Protein AF-A0A7S1S1U5-F1 (afdb_monomer)

Nearest PDB structures (foldseek):
  6ejn-assembly1_B  TM=8.345E-01  e=4.586E-02  Mus musculus
  6f9i-assembly1_A  TM=8.699E-01  e=6.737E-02  Mus musculus
  6fuz-assembly1_A  TM=8.611E-01  e=6.737E-02  Mus musculus
  7aie-assembly1_A  TM=8.404E-01  e=7.944E-02  Homo sapiens
  3nf1-assembly1_A  TM=8.250E-01  e=1.454E-01  Homo sapiens

Mean predicted aligned error: 2.79 Å

Foldseek 3Di:
DVVVVVVLVVVLVVLVVVLVVCCVPPNCLDPVSVVSVVVNLVSCVVVVVLVVLQVVLVVNQVSQCVVDDPSNLVSLQSNLVSCVSVVVNVVSVVSVVVNVD

pLDDT: mean 95.9, std 6.14, range [62.44, 98.75]

Sequence (101 aa):
PEELVELQLVEETRLEKLFSEQRRDRGLDDEVTLKTFFKLFDMWIQLYRLNKCYEALEEIVPICRKRGGQLHVQGVQALAFTLWKQSRFREAVVLFREMEE

Organism: Alexandrium catenella (NCBI:txid2925)

Secondary structure (DSSP, 8-state):
-HHHHHHHHHHHHHHHHHHHHHHHHH-TTSHHHHHHHHHHHHHHHHTT-HHHHHHHHHHHHHHHHHH-HHHHHHHHHHHHHHHHHTT-HHHHHHHHHHTT-

Solvent-accessible surface area (backbone atoms only — not comparable to full-atom values): 5405 Å² total; per-residue (Å²): 111,73,70,59,55,53,53,49,53,54,49,46,54,53,40,52,53,51,33,52,53,35,35,72,78,64,30,71,85,30,70,67,28,44,55,44,42,54,56,41,44,53,48,33,57,76,70,65,38,51,64,62,48,49,63,54,39,70,65,46,32,61,52,20,52,73,70,33,72,71,48,19,44,52,32,40,49,53,49,21,51,41,30,44,77,70,68,40,49,77,64,14,53,56,37,58,54,62,64,76,112

Radius of gyration: 13.98 Å; Cα contacts (8 Å, |Δi|>4): 89; chains: 1; bounding box: 30×33×35 Å

Structure (mmCIF, N/CA/C/O backbone):
data_AF-A0A7S1S1U5-F1
#
_entry.id   AF-A0A7S1S1U5-F1
#
loop_
_atom_site.group_PDB
_atom_site.id
_atom_site.type_symbol
_atom_site.label_atom_id
_atom_site.label_alt_id
_atom_site.label_comp_id
_atom_site.label_asym_id
_atom_site.label_entity_id
_atom_site.label_seq_id
_atom_site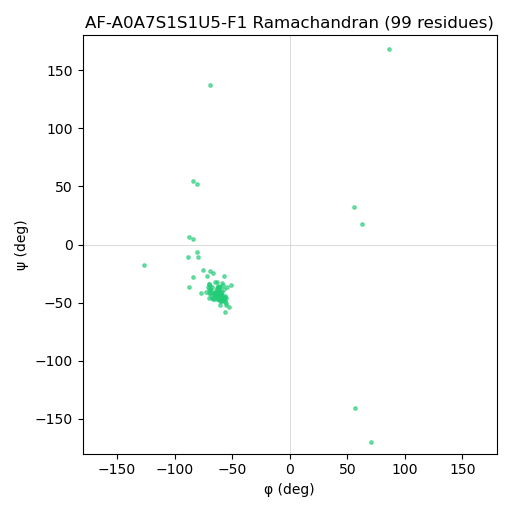.pdbx_PDB_ins_code
_atom_site.Cartn_x
_atom_site.Cartn_y
_atom_site.Cartn_z
_atom_site.occupancy
_atom_site.B_iso_or_equiv
_atom_site.auth_seq_id
_atom_site.auth_comp_id
_atom_site.auth_asym_id
_atom_site.auth_atom_id
_atom_site.pdbx_PDB_model_num
ATOM 1 N N . PRO A 1 1 ? 6.969 22.110 7.281 1.00 65.50 1 PRO A N 1
ATOM 2 C CA . PRO A 1 1 ? 7.087 22.479 8.712 1.00 65.50 1 PRO A CA 1
ATOM 3 C C . PRO A 1 1 ? 6.823 21.239 9.573 1.00 65.50 1 PRO A C 1
ATOM 5 O O . PRO A 1 1 ? 5.987 20.433 9.181 1.00 65.50 1 PRO A O 1
ATOM 8 N N . GLU A 1 2 ? 7.562 21.044 10.662 1.00 73.00 2 GLU A N 1
ATOM 9 C CA . GLU A 1 2 ? 7.554 19.822 11.496 1.00 73.00 2 GLU A CA 1
ATOM 10 C C . GLU A 1 2 ? 6.145 19.375 11.930 1.00 73.00 2 GLU A C 1
ATOM 12 O O . GLU A 1 2 ? 5.838 18.189 11.879 1.00 73.00 2 GLU A O 1
ATOM 17 N N . GLU A 1 3 ? 5.245 20.327 12.186 1.00 76.62 3 GLU A N 1
ATOM 18 C CA . GLU A 1 3 ? 3.823 20.099 12.489 1.00 76.62 3 GLU A CA 1
ATOM 19 C C . GLU A 1 3 ? 3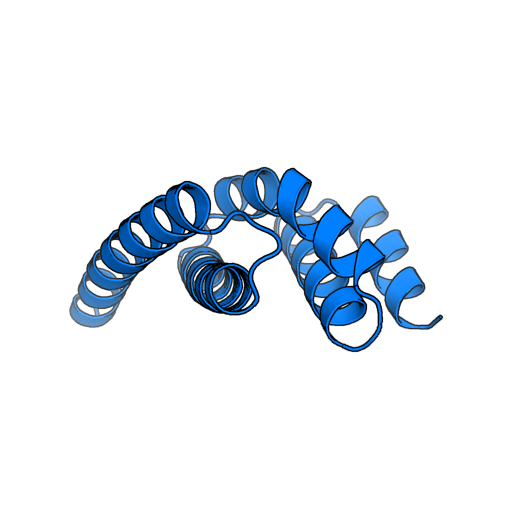.091 19.251 11.428 1.00 76.62 3 GLU A C 1
ATOM 21 O O . GLU A 1 3 ? 2.272 18.396 11.754 1.00 76.62 3 GLU A O 1
ATOM 26 N N . LEU A 1 4 ? 3.423 19.417 10.142 1.00 85.12 4 LEU A N 1
ATOM 27 C CA . LEU A 1 4 ? 2.822 18.619 9.068 1.00 85.12 4 LEU A CA 1
ATOM 28 C C . LEU A 1 4 ? 3.248 17.146 9.147 1.00 85.12 4 LEU A C 1
ATOM 30 O O . LEU A 1 4 ? 2.444 16.262 8.866 1.00 85.12 4 LEU A O 1
ATOM 34 N N . VAL A 1 5 ? 4.498 16.886 9.540 1.00 84.06 5 VAL A N 1
ATOM 35 C CA . VAL A 1 5 ? 5.031 15.524 9.674 1.00 84.06 5 VAL A CA 1
ATOM 36 C C . VAL A 1 5 ? 4.388 14.827 10.869 1.00 84.06 5 VAL A C 1
ATOM 38 O O . VAL A 1 5 ? 3.988 13.672 10.760 1.00 84.06 5 VAL A O 1
ATOM 41 N N . GLU A 1 6 ? 4.218 15.529 11.990 1.00 90.12 6 GLU A N 1
ATOM 42 C CA . GLU A 1 6 ? 3.523 14.986 13.162 1.00 90.12 6 GLU A CA 1
ATOM 43 C C . GLU A 1 6 ? 2.075 14.602 12.836 1.00 90.12 6 GLU A C 1
ATOM 45 O O . GLU A 1 6 ? 1.639 13.497 13.165 1.00 90.12 6 GLU A O 1
ATOM 50 N N . LEU A 1 7 ? 1.352 15.460 12.107 1.00 92.12 7 LEU A N 1
ATOM 51 C CA . LEU A 1 7 ? -0.004 15.159 11.643 1.00 92.12 7 LEU A CA 1
ATOM 52 C C . LEU A 1 7 ? -0.045 13.928 10.724 1.00 92.12 7 LEU A C 1
ATOM 54 O O . LEU A 1 7 ? -0.948 13.101 10.855 1.00 92.12 7 LEU A O 1
ATOM 58 N N . GLN A 1 8 ? 0.939 13.768 9.834 1.00 91.62 8 GLN A N 1
ATOM 59 C CA . GLN A 1 8 ? 1.048 12.586 8.972 1.00 91.62 8 GLN A CA 1
ATOM 60 C C . GLN A 1 8 ? 1.294 11.300 9.772 1.00 91.62 8 GLN A C 1
ATOM 62 O O . GLN A 1 8 ? 0.702 10.274 9.454 1.00 91.62 8 GLN A O 1
ATOM 67 N N . LEU A 1 9 ? 2.109 11.340 10.830 1.00 94.38 9 LEU A N 1
ATOM 68 C CA . LEU A 1 9 ? 2.372 10.172 11.683 1.00 94.38 9 LEU A CA 1
ATOM 69 C C . LEU A 1 9 ? 1.147 9.768 12.518 1.00 94.38 9 LEU A C 1
ATOM 71 O O . LEU A 1 9 ? 0.858 8.577 12.682 1.00 94.38 9 LEU A O 1
ATOM 75 N N . VAL A 1 10 ? 0.402 10.752 13.030 1.00 96.19 10 VAL A N 1
ATOM 76 C CA . VAL A 1 10 ? -0.867 10.503 13.731 1.00 96.19 10 VAL A CA 1
ATOM 77 C C . VAL A 1 10 ? -1.883 9.879 12.776 1.00 96.19 10 VAL A C 1
ATOM 79 O O . VAL A 1 10 ? -2.543 8.898 13.127 1.00 96.19 10 VAL A O 1
ATOM 82 N N . GLU A 1 11 ? -1.982 10.407 11.556 1.00 96.44 11 GLU A N 1
ATOM 83 C CA . GLU A 1 11 ? -2.897 9.885 10.546 1.00 96.44 11 GLU A CA 1
ATOM 84 C C . GLU A 1 11 ? -2.479 8.494 10.039 1.00 96.44 11 GLU A C 1
ATOM 86 O O . GLU A 1 11 ? -3.350 7.635 9.903 1.00 96.44 11 GLU A O 1
ATOM 91 N N . GLU A 1 12 ? -1.177 8.224 9.848 1.00 97.75 12 GLU A N 1
ATOM 92 C CA . GLU A 1 12 ? -0.635 6.880 9.567 1.00 97.75 12 GLU A CA 1
ATOM 93 C C . GLU A 1 12 ? -1.134 5.896 10.631 1.00 97.75 12 GLU A C 1
ATOM 95 O O . GLU A 1 12 ? -1.803 4.918 10.306 1.00 97.75 12 GLU A O 1
ATOM 100 N N . THR A 1 13 ? -0.916 6.210 11.911 1.00 98.06 13 THR A N 1
ATOM 101 C CA . THR A 1 13 ? -1.317 5.345 13.034 1.00 98.06 13 THR A CA 1
ATOM 102 C C . THR A 1 13 ? -2.832 5.107 13.066 1.00 98.06 13 THR A C 1
ATOM 104 O O . THR A 1 13 ? -3.300 3.985 13.291 1.00 98.06 13 THR A O 1
ATOM 107 N N . ARG A 1 14 ? -3.631 6.156 12.829 1.00 98.44 14 ARG A N 1
ATOM 108 C CA . ARG A 1 14 ? -5.097 6.066 12.808 1.00 98.44 14 ARG A CA 1
ATOM 109 C C . ARG A 1 14 ? -5.588 5.176 11.664 1.00 98.44 14 ARG A C 1
ATOM 111 O O . ARG A 1 14 ? -6.492 4.363 11.871 1.00 98.44 14 ARG A O 1
ATOM 118 N N . LEU A 1 15 ? -5.016 5.335 10.472 1.00 98.38 15 LEU A N 1
ATOM 119 C CA . LEU A 1 15 ? -5.360 4.552 9.287 1.00 98.38 15 LEU A CA 1
ATOM 120 C C . LEU A 1 15 ? -4.899 3.095 9.409 1.00 98.38 15 LEU A C 1
ATOM 122 O O . LEU A 1 15 ? -5.662 2.210 9.032 1.00 98.38 15 LEU A O 1
ATOM 126 N N . GLU A 1 16 ? -3.726 2.825 9.990 1.00 98.44 16 GLU A N 1
ATOM 127 C CA . GLU A 1 16 ? -3.247 1.461 10.265 1.00 98.44 16 GLU A CA 1
ATOM 128 C C . GLU A 1 16 ? -4.202 0.706 11.185 1.00 98.44 16 GLU A C 1
ATOM 130 O O . GLU A 1 16 ? -4.607 -0.422 10.885 1.00 98.44 16 GLU A O 1
ATOM 135 N N . LYS A 1 17 ? -4.621 1.349 12.281 1.00 98.50 17 LYS A N 1
ATOM 136 C CA . LYS A 1 17 ? -5.597 0.765 13.202 1.00 98.50 17 LYS A CA 1
ATOM 137 C C . LYS A 1 17 ? -6.925 0.486 12.497 1.00 98.50 17 LYS A C 1
ATOM 139 O O . LYS A 1 17 ? -7.439 -0.626 12.590 1.00 98.50 17 LYS A O 1
ATOM 144 N N . LEU A 1 18 ? -7.450 1.471 11.766 1.00 98.62 18 LEU A N 1
ATOM 145 C CA . LEU A 1 18 ? -8.722 1.340 11.055 1.00 98.62 18 LEU A CA 1
ATOM 146 C C . LEU A 1 18 ? -8.676 0.232 9.994 1.00 98.62 18 LEU A C 1
ATOM 148 O O . LEU A 1 18 ? -9.610 -0.560 9.896 1.00 98.62 18 LEU A O 1
ATOM 152 N N . PHE A 1 19 ? -7.598 0.159 9.213 1.00 98.56 19 PHE A N 1
ATOM 153 C CA . PHE A 1 19 ? -7.412 -0.880 8.204 1.00 98.56 19 PHE A CA 1
ATOM 154 C C . PHE A 1 19 ? -7.321 -2.268 8.843 1.00 98.56 19 PHE A C 1
ATOM 156 O O . PHE A 1 19 ? -7.962 -3.198 8.362 1.00 98.56 19 PHE A O 1
ATOM 163 N N . SER A 1 20 ? -6.587 -2.405 9.951 1.00 98.44 20 SER A N 1
ATOM 164 C CA . SER A 1 20 ? -6.477 -3.664 10.695 1.00 98.44 20 SER A CA 1
ATOM 165 C C . SER A 1 20 ? -7.835 -4.150 11.221 1.00 98.44 20 SER A C 1
ATOM 167 O O . SER A 1 20 ? -8.198 -5.314 11.036 1.00 98.44 20 SER A O 1
ATOM 169 N N . GLU A 1 21 ? -8.635 -3.252 11.806 1.00 98.56 21 GLU A N 1
ATOM 170 C CA . GLU A 1 21 ? -9.991 -3.560 12.278 1.00 98.56 21 GLU A CA 1
ATOM 171 C C . GLU A 1 21 ? -10.917 -3.968 11.121 1.00 98.56 21 GLU A C 1
ATOM 173 O O . GLU A 1 21 ? -11.572 -5.006 11.189 1.00 98.56 21 GLU A O 1
ATOM 178 N N . GLN A 1 22 ? -10.918 -3.218 10.015 1.00 98.56 22 GLN A N 1
ATOM 179 C CA . GLN A 1 22 ? -11.735 -3.531 8.836 1.00 98.56 22 GLN A CA 1
ATOM 180 C C . GLN A 1 22 ? -11.320 -4.846 8.164 1.00 98.56 22 GLN A C 1
ATOM 182 O O . GLN A 1 22 ? -12.181 -5.662 7.827 1.00 98.56 22 GLN A O 1
ATOM 187 N N . ARG A 1 23 ? -10.010 -5.095 8.035 1.00 97.88 23 ARG A N 1
ATOM 188 C CA . ARG A 1 23 ? -9.457 -6.359 7.532 1.00 97.88 23 ARG A CA 1
ATOM 189 C C . ARG A 1 23 ? -9.958 -7.539 8.360 1.00 97.88 23 ARG A C 1
ATOM 191 O O . ARG A 1 23 ? -10.342 -8.549 7.779 1.00 97.88 23 ARG A O 1
ATOM 198 N N . ARG A 1 24 ? -9.958 -7.419 9.690 1.00 98.25 24 ARG A N 1
ATOM 199 C CA . ARG A 1 24 ? -10.435 -8.473 10.596 1.00 98.25 24 ARG A CA 1
ATOM 200 C C . ARG A 1 24 ? -11.945 -8.685 10.481 1.00 98.25 24 ARG A C 1
ATOM 202 O O . ARG A 1 24 ? -12.386 -9.826 10.408 1.00 98.25 24 ARG A O 1
ATOM 209 N N . ASP A 1 25 ? -12.720 -7.605 10.479 1.00 98.38 25 ASP A N 1
ATOM 210 C CA . ASP A 1 25 ? -14.176 -7.681 10.637 1.00 98.38 25 ASP A CA 1
ATOM 211 C C . ASP A 1 25 ? -14.908 -7.958 9.312 1.00 98.38 25 ASP A C 1
ATOM 213 O O . ASP A 1 25 ? -15.997 -8.530 9.314 1.00 98.38 25 ASP A O 1
ATOM 217 N N . ARG A 1 26 ? -14.329 -7.542 8.177 1.00 97.38 26 ARG A N 1
ATOM 218 C CA . ARG A 1 26 ? -14.970 -7.584 6.846 1.00 97.38 26 ARG A CA 1
ATOM 219 C C . ARG A 1 26 ? -14.143 -8.295 5.777 1.00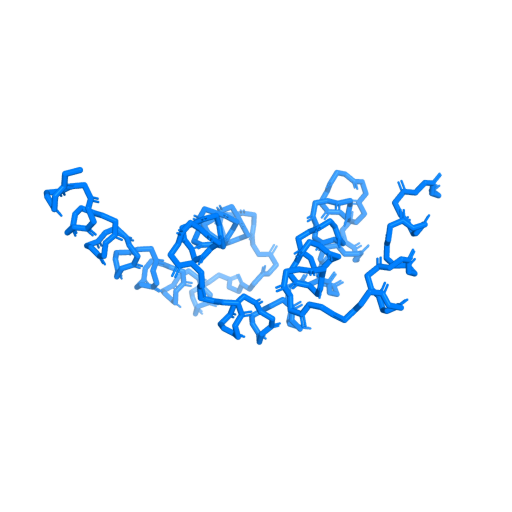 97.38 26 ARG A C 1
ATOM 221 O O . ARG A 1 26 ? -14.685 -8.681 4.746 1.00 97.38 26 ARG A O 1
ATOM 228 N N . GLY A 1 27 ? -12.845 -8.475 6.012 1.00 97.88 27 GLY A N 1
ATOM 229 C CA . GLY A 1 27 ? -11.911 -9.021 5.031 1.00 97.88 27 GLY A CA 1
ATOM 230 C C . GLY A 1 27 ? -11.325 -7.966 4.087 1.00 97.88 27 GLY A C 1
ATOM 231 O O . GLY A 1 27 ? -11.777 -6.822 4.023 1.00 97.88 27 GLY A O 1
ATOM 232 N N . LEU A 1 28 ? -10.286 -8.370 3.348 1.00 96.94 28 LEU A N 1
ATOM 233 C CA . LEU A 1 28 ? -9.556 -7.509 2.406 1.00 96.94 28 LEU A CA 1
ATOM 234 C C . LEU A 1 28 ? -10.304 -7.246 1.095 1.00 96.94 28 LEU A C 1
ATOM 236 O O . LEU A 1 28 ? -10.011 -6.264 0.427 1.00 96.94 28 LEU A O 1
ATOM 240 N N . ASP A 1 29 ? -11.248 -8.111 0.724 1.00 96.44 29 ASP A N 1
ATOM 241 C CA . ASP A 1 29 ? -12.066 -7.937 -0.482 1.00 96.44 29 ASP A CA 1
ATOM 242 C C . ASP A 1 29 ? -13.223 -6.942 -0.239 1.00 96.44 29 ASP A C 1
ATOM 244 O O . ASP A 1 29 ? -13.927 -6.573 -1.164 1.00 96.44 29 ASP A O 1
ATOM 248 N N . ASP A 1 30 ? -13.453 -6.462 0.986 1.00 97.62 30 ASP A N 1
ATOM 249 C CA . ASP A 1 30 ? -14.481 -5.445 1.236 1.00 97.62 30 ASP A CA 1
ATOM 250 C C . ASP A 1 30 ? -14.093 -4.078 0.639 1.00 97.62 30 ASP A C 1
ATOM 252 O O . ASP A 1 30 ? -12.957 -3.617 0.763 1.00 97.62 30 ASP A O 1
ATOM 256 N N . GLU A 1 31 ? -15.054 -3.393 0.013 1.00 96.25 31 GLU A N 1
ATOM 257 C CA . GLU A 1 31 ? -14.810 -2.114 -0.668 1.00 96.25 31 GLU A CA 1
ATOM 258 C C . GLU A 1 31 ? -14.345 -1.022 0.307 1.00 96.25 31 GLU A C 1
ATOM 260 O O . GLU A 1 31 ? -13.468 -0.217 -0.021 1.00 96.25 31 GLU A O 1
ATOM 265 N N . VAL A 1 32 ? -14.889 -1.005 1.530 1.00 97.62 32 VAL A N 1
ATOM 266 C CA . VAL A 1 32 ? -14.479 -0.034 2.551 1.00 97.62 32 VAL A CA 1
ATOM 267 C C . VAL A 1 32 ? -13.062 -0.338 3.023 1.00 97.62 32 VAL A C 1
ATOM 269 O O . VAL A 1 32 ? -12.261 0.593 3.133 1.00 97.62 32 VAL A O 1
ATOM 272 N N . THR A 1 33 ? -12.729 -1.615 3.228 1.00 98.38 33 THR A N 1
ATOM 273 C CA . THR A 1 33 ? -11.366 -2.044 3.568 1.00 98.38 33 THR A CA 1
ATOM 274 C C . THR A 1 33 ? -10.357 -1.620 2.496 1.00 98.38 33 THR A C 1
ATOM 276 O O . THR A 1 33 ? -9.348 -0.994 2.828 1.00 98.38 33 THR A O 1
ATOM 279 N N . LEU A 1 34 ? -10.638 -1.873 1.211 1.00 98.19 34 LEU A N 1
ATOM 280 C CA . LEU A 1 34 ? -9.766 -1.467 0.097 1.00 98.19 34 LEU A CA 1
ATOM 281 C C . LEU A 1 34 ? -9.613 0.055 0.009 1.00 98.19 34 LEU A C 1
ATOM 283 O O . LEU A 1 34 ? -8.511 0.568 -0.188 1.00 98.19 34 LEU A O 1
ATOM 287 N N . LYS A 1 35 ? -10.699 0.808 0.200 1.00 98.19 35 LYS A N 1
ATOM 288 C CA . LYS A 1 35 ? -10.646 2.274 0.191 1.00 98.19 35 LYS A CA 1
ATOM 289 C C . LYS A 1 35 ? -9.783 2.822 1.328 1.00 98.19 35 LYS A C 1
ATOM 291 O O . LYS A 1 35 ? -9.055 3.794 1.127 1.00 98.19 35 LYS A O 1
ATOM 296 N N . THR A 1 36 ? -9.861 2.227 2.517 1.00 98.56 36 THR A N 1
ATOM 297 C CA . THR A 1 36 ? -8.985 2.584 3.641 1.00 98.56 36 THR A CA 1
ATOM 298 C C . THR A 1 36 ? -7.537 2.209 3.350 1.00 98.56 36 THR A C 1
ATOM 300 O O . THR A 1 36 ? -6.655 3.026 3.605 1.00 98.56 36 THR A O 1
ATOM 303 N N . PHE A 1 37 ? -7.293 1.035 2.757 1.00 98.62 37 PHE A N 1
ATOM 304 C CA . PHE A 1 37 ? -5.957 0.626 2.332 1.00 98.62 37 PHE A CA 1
ATOM 305 C C . PHE A 1 37 ? -5.318 1.652 1.396 1.00 98.62 37 PHE A C 1
ATOM 307 O O . PHE A 1 37 ? -4.208 2.087 1.665 1.00 98.62 37 PHE A O 1
ATOM 314 N N . PHE A 1 38 ? -6.003 2.092 0.337 1.00 98.50 38 PHE A N 1
ATOM 315 C CA . PHE A 1 38 ? -5.394 3.035 -0.608 1.00 98.50 38 PHE A CA 1
ATOM 316 C C . PHE A 1 38 ? -5.090 4.402 0.018 1.00 98.50 38 PHE A C 1
ATOM 318 O O . PHE A 1 38 ? -4.064 4.996 -0.295 1.00 98.50 38 PHE A O 1
ATOM 325 N N . LYS A 1 39 ? -5.900 4.864 0.979 1.00 98.38 39 LYS A N 1
ATOM 326 C CA . LYS A 1 39 ? -5.566 6.063 1.770 1.00 98.38 39 LYS A CA 1
ATOM 327 C C . LYS A 1 39 ? -4.317 5.863 2.629 1.00 98.38 39 LYS A C 1
ATOM 329 O O . LYS A 1 39 ? -3.487 6.761 2.730 1.00 98.38 39 LYS A O 1
ATOM 334 N N . LEU 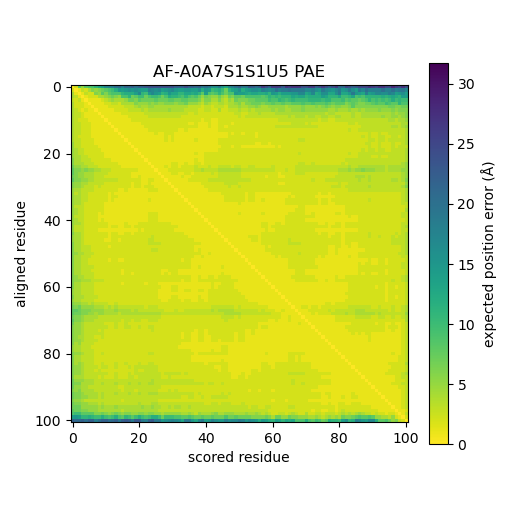A 1 40 ? -4.201 4.698 3.264 1.00 98.56 40 LEU A N 1
ATOM 335 C CA . LEU A 1 40 ? -3.033 4.339 4.063 1.00 98.56 40 LEU A CA 1
ATOM 336 C C . LEU A 1 40 ? -1.781 4.199 3.186 1.00 98.56 40 LEU A C 1
ATOM 338 O O . LEU A 1 40 ? -0.722 4.701 3.546 1.00 98.56 40 LEU A O 1
ATOM 342 N N . PHE A 1 41 ? -1.918 3.589 2.011 1.00 98.56 41 PHE A N 1
ATOM 343 C CA . PHE A 1 41 ? -0.867 3.483 1.009 1.00 98.56 41 PHE A CA 1
ATOM 344 C C . PHE A 1 41 ? -0.363 4.863 0.576 1.00 98.56 41 PHE A C 1
ATOM 346 O O . PHE A 1 41 ? 0.845 5.091 0.584 1.00 98.56 41 PHE A O 1
ATOM 353 N N . ASP A 1 42 ? -1.261 5.802 0.265 1.00 97.12 42 ASP A N 1
ATOM 354 C CA . ASP A 1 42 ? -0.876 7.171 -0.092 1.00 97.12 42 ASP A CA 1
ATOM 355 C C . ASP A 1 42 ? -0.085 7.846 1.042 1.00 97.12 42 ASP A C 1
ATOM 357 O O . ASP A 1 42 ? 0.935 8.493 0.790 1.00 97.12 42 ASP A O 1
ATOM 361 N N . MET A 1 43 ? -0.501 7.643 2.298 1.00 97.31 43 MET A N 1
ATOM 362 C CA . MET A 1 43 ? 0.224 8.135 3.476 1.00 97.31 43 MET A CA 1
ATOM 363 C C . MET A 1 43 ? 1.624 7.515 3.585 1.00 97.31 43 MET A C 1
ATOM 365 O O . MET A 1 43 ? 2.620 8.221 3.751 1.00 97.31 43 MET A O 1
ATOM 369 N N . TRP A 1 44 ? 1.729 6.195 3.428 1.00 98.06 44 TRP A N 1
ATOM 370 C CA . TRP A 1 44 ? 3.008 5.489 3.429 1.00 98.06 44 TRP A CA 1
ATOM 371 C C . TRP A 1 44 ? 3.932 5.947 2.299 1.00 98.06 44 TRP A C 1
ATOM 373 O O . TRP A 1 44 ? 5.132 6.099 2.529 1.00 98.06 44 TRP A O 1
ATOM 383 N N . ILE A 1 45 ? 3.404 6.229 1.106 1.00 96.81 45 ILE A N 1
ATOM 384 C CA . ILE A 1 45 ? 4.174 6.792 -0.009 1.00 96.81 45 ILE A CA 1
ATOM 385 C C . ILE A 1 45 ? 4.724 8.177 0.343 1.00 96.81 45 ILE A C 1
ATOM 387 O O . ILE A 1 45 ? 5.908 8.431 0.112 1.00 96.81 45 ILE A O 1
ATOM 391 N N . GLN A 1 46 ? 3.906 9.058 0.928 1.00 94.12 46 GLN A N 1
ATOM 392 C CA . GLN A 1 46 ? 4.344 10.395 1.352 1.00 94.12 46 GLN A CA 1
ATOM 393 C C . GLN A 1 46 ? 5.452 10.337 2.411 1.00 94.12 46 GLN A C 1
ATOM 395 O O . GLN A 1 46 ? 6.387 11.133 2.369 1.00 94.12 46 GLN A O 1
ATOM 400 N N . LEU A 1 47 ? 5.379 9.360 3.316 1.00 96.00 47 LEU A N 1
ATOM 401 C CA . LEU A 1 47 ? 6.372 9.104 4.363 1.00 96.00 47 LEU A CA 1
ATOM 402 C C . LEU A 1 47 ? 7.524 8.188 3.907 1.00 96.00 47 LEU A C 1
ATOM 404 O O . LEU A 1 47 ? 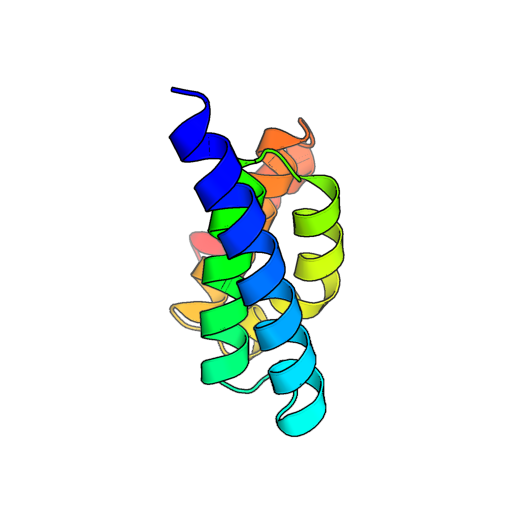8.352 7.775 4.721 1.00 96.00 47 LEU A O 1
ATOM 408 N N . TYR A 1 48 ? 7.580 7.846 2.617 1.00 96.44 48 TYR A N 1
ATOM 409 C CA . TYR A 1 48 ? 8.599 6.985 2.010 1.00 96.44 48 TYR A CA 1
ATOM 410 C C . TYR A 1 48 ? 8.738 5.592 2.666 1.00 96.44 48 TYR A C 1
ATOM 412 O O . TYR A 1 48 ? 9.814 4.990 2.687 1.00 96.44 48 TYR A O 1
ATOM 420 N N . ARG A 1 49 ? 7.637 5.031 3.180 1.00 97.75 49 ARG A N 1
ATOM 421 C CA . ARG A 1 49 ? 7.552 3.693 3.797 1.00 97.75 49 ARG A CA 1
ATOM 422 C C . ARG A 1 49 ? 7.444 2.581 2.745 1.00 97.75 49 ARG A C 1
ATOM 424 O O . ARG A 1 49 ? 6.563 1.729 2.804 1.00 97.75 49 ARG A O 1
ATOM 431 N N . LEU A 1 50 ? 8.355 2.574 1.775 1.00 98.25 50 LEU A N 1
ATOM 432 C CA . LEU A 1 50 ? 8.249 1.730 0.578 1.00 98.25 50 LEU A CA 1
ATOM 433 C C . LEU A 1 50 ? 8.178 0.223 0.875 1.00 98.25 50 LEU A C 1
ATOM 435 O O . LEU A 1 50 ? 7.499 -0.501 0.155 1.00 98.25 50 LEU A O 1
ATOM 439 N N . ASN A 1 51 ? 8.846 -0.252 1.931 1.00 98.38 51 ASN A N 1
ATOM 440 C CA . ASN A 1 51 ? 8.797 -1.668 2.313 1.00 98.38 51 ASN A CA 1
ATOM 441 C C . ASN A 1 51 ? 7.407 -2.070 2.822 1.00 98.38 51 ASN A C 1
ATOM 443 O O . ASN A 1 51 ? 6.866 -3.058 2.342 1.00 98.38 51 ASN A O 1
ATOM 447 N N . LYS A 1 52 ? 6.786 -1.246 3.683 1.00 98.00 52 LYS A N 1
ATOM 448 C CA . LYS A 1 52 ? 5.399 -1.460 4.132 1.00 98.00 52 LYS A CA 1
ATOM 449 C C . LYS A 1 52 ? 4.427 -1.476 2.952 1.00 98.00 52 LYS A C 1
ATOM 451 O O . LYS A 1 52 ? 3.568 -2.348 2.877 1.00 98.00 52 LYS A O 1
ATOM 456 N N . CYS A 1 53 ? 4.584 -0.529 2.019 1.00 98.56 53 CYS A N 1
ATOM 457 C CA . CYS A 1 53 ? 3.793 -0.502 0.790 1.00 98.56 53 CYS A CA 1
ATOM 458 C C . CYS A 1 53 ? 3.907 -1.825 0.030 1.00 98.56 53 CYS A C 1
ATOM 460 O O . CYS A 1 53 ? 2.889 -2.414 -0.318 1.00 98.56 53 CYS A O 1
ATOM 462 N N . TYR A 1 54 ? 5.137 -2.280 -0.222 1.00 98.62 54 TYR A N 1
ATOM 463 C CA . TYR A 1 54 ? 5.391 -3.502 -0.977 1.00 98.62 54 TYR A CA 1
ATOM 464 C C . TYR A 1 54 ? 4.776 -4.726 -0.289 1.00 98.62 54 TYR A C 1
ATOM 466 O O . TYR A 1 54 ? 3.986 -5.420 -0.920 1.00 98.62 54 TYR A O 1
ATOM 474 N N . GLU A 1 55 ? 5.059 -4.931 1.000 1.00 98.50 55 GLU A N 1
ATOM 475 C CA . GLU A 1 55 ? 4.541 -6.055 1.796 1.00 98.50 55 GLU A CA 1
ATOM 476 C C . GLU A 1 55 ? 3.007 -6.113 1.775 1.00 98.50 55 GLU A C 1
ATOM 478 O O . GLU A 1 55 ? 2.417 -7.164 1.539 1.00 98.50 55 GLU A O 1
ATOM 483 N N . ALA A 1 56 ? 2.332 -4.976 1.959 1.00 98.31 56 ALA A N 1
ATOM 484 C CA . ALA A 1 56 ? 0.873 -4.949 1.942 1.00 98.31 56 ALA A CA 1
ATOM 485 C C . ALA A 1 56 ? 0.292 -5.183 0.533 1.00 98.31 56 ALA A C 1
ATOM 487 O O . ALA A 1 56 ? -0.765 -5.801 0.382 1.00 98.31 56 ALA A O 1
ATOM 488 N N . LEU A 1 57 ? 0.975 -4.709 -0.512 1.00 98.62 57 LEU A N 1
ATOM 489 C CA . LEU A 1 57 ? 0.541 -4.888 -1.897 1.00 98.62 57 LEU A CA 1
ATOM 490 C C . LEU A 1 57 ? 0.632 -6.343 -2.375 1.00 98.62 57 LEU A C 1
ATOM 492 O O . LEU A 1 57 ? -0.119 -6.703 -3.284 1.00 98.62 57 LEU A O 1
ATOM 496 N N . GLU A 1 58 ? 1.465 -7.187 -1.758 1.00 98.19 58 GLU A N 1
ATOM 497 C CA . GLU A 1 58 ? 1.518 -8.624 -2.072 1.00 98.19 58 GLU A CA 1
ATOM 498 C C . GLU A 1 58 ? 0.154 -9.308 -1.865 1.00 98.19 58 GLU A C 1
ATOM 500 O O . GLU A 1 58 ? -0.225 -10.174 -2.655 1.00 98.19 58 GLU A O 1
ATOM 505 N N . GLU A 1 59 ? -0.629 -8.873 -0.871 1.00 97.81 59 GLU A N 1
ATOM 506 C CA . GLU A 1 59 ? -1.985 -9.384 -0.626 1.00 97.81 59 GLU A CA 1
ATOM 507 C C . GLU A 1 59 ? -3.065 -8.627 -1.420 1.00 97.81 59 GLU A C 1
ATOM 509 O O . GLU A 1 59 ? -4.041 -9.224 -1.878 1.00 97.81 59 GLU A O 1
ATOM 514 N N . ILE A 1 60 ? -2.909 -7.309 -1.593 1.00 98.44 60 ILE A N 1
ATOM 515 C CA . ILE A 1 60 ? -3.948 -6.449 -2.185 1.00 98.44 60 ILE A CA 1
ATOM 516 C C . ILE A 1 60 ? -4.020 -6.576 -3.710 1.00 98.44 60 ILE A C 1
ATOM 518 O O . ILE A 1 60 ? -5.114 -6.637 -4.274 1.00 98.44 60 ILE A O 1
ATOM 522 N N . VAL A 1 61 ? -2.881 -6.627 -4.405 1.00 98.44 61 VAL A N 1
ATOM 523 C CA . VAL A 1 61 ? -2.860 -6.616 -5.879 1.00 98.44 61 VAL A CA 1
ATOM 524 C C . VAL A 1 61 ? -3.603 -7.811 -6.492 1.00 98.44 61 VAL A C 1
ATOM 526 O O . VAL A 1 61 ? -4.370 -7.593 -7.434 1.00 98.44 61 VAL A O 1
ATOM 529 N N . PRO A 1 62 ? -3.471 -9.053 -5.984 1.00 98.56 62 PRO A N 1
ATOM 530 C CA . PRO A 1 62 ? -4.280 -10.173 -6.465 1.00 98.56 62 PRO A CA 1
ATOM 531 C C . PRO A 1 62 ? -5.794 -9.934 -6.349 1.00 98.56 62 PRO A C 1
ATOM 533 O O . PRO A 1 62 ? -6.541 -10.296 -7.258 1.00 98.56 62 PRO A O 1
ATOM 536 N N . ILE A 1 63 ? -6.251 -9.292 -5.268 1.00 98.38 63 ILE A N 1
ATOM 537 C CA . ILE A 1 63 ? -7.668 -8.946 -5.062 1.00 98.38 63 ILE A CA 1
ATOM 538 C C . ILE A 1 63 ? -8.110 -7.899 -6.090 1.00 98.38 63 ILE A C 1
ATOM 540 O O . ILE A 1 63 ? -9.134 -8.073 -6.751 1.00 98.38 63 ILE A O 1
ATOM 544 N N . CYS A 1 64 ? -7.311 -6.847 -6.275 1.00 98.06 64 CYS A N 1
ATOM 545 C CA . CYS A 1 64 ? -7.547 -5.807 -7.275 1.00 98.06 64 CYS A CA 1
ATOM 546 C C . CYS A 1 64 ? -7.663 -6.381 -8.694 1.00 98.06 64 CYS A C 1
ATOM 548 O O . CYS A 1 64 ? -8.636 -6.091 -9.389 1.00 98.06 64 CYS A O 1
ATOM 550 N N . ARG A 1 65 ? -6.721 -7.244 -9.100 1.00 97.75 65 ARG A N 1
ATOM 551 C CA . ARG A 1 65 ? -6.755 -7.943 -10.398 1.00 97.75 65 ARG A CA 1
ATOM 552 C C . ARG A 1 65 ? -8.016 -8.786 -10.556 1.00 97.75 65 ARG A C 1
ATOM 554 O O . ARG A 1 65 ? -8.673 -8.726 -11.587 1.00 97.75 65 ARG A O 1
ATOM 561 N N . LYS A 1 66 ? -8.399 -9.537 -9.518 1.00 97.50 66 LYS A N 1
ATOM 562 C CA . LYS A 1 66 ? -9.614 -10.366 -9.538 1.00 97.50 66 LYS A CA 1
ATOM 563 C C . LYS A 1 66 ? -10.888 -9.533 -9.710 1.00 97.50 66 LYS A C 1
ATOM 565 O O . LYS A 1 66 ? -11.816 -9.989 -10.372 1.00 97.50 66 LYS A O 1
ATOM 570 N N . ARG A 1 67 ? -10.955 -8.339 -9.111 1.00 95.81 67 ARG A N 1
ATOM 571 C CA . ARG A 1 67 ? -12.104 -7.432 -9.266 1.00 95.81 67 ARG A CA 1
ATOM 572 C C . ARG A 1 67 ? -12.184 -6.783 -10.644 1.00 95.81 67 ARG A C 1
ATOM 574 O O . ARG A 1 67 ? -13.286 -6.452 -11.076 1.00 95.81 67 ARG A O 1
ATOM 581 N N . GLY A 1 68 ? -11.055 -6.620 -11.327 1.00 95.12 68 GLY A N 1
ATOM 582 C CA . GLY A 1 68 ? -11.011 -6.014 -12.652 1.00 95.12 68 GLY A CA 1
ATOM 583 C C . GLY A 1 68 ? -11.301 -4.508 -12.641 1.00 95.12 68 GLY A C 1
ATOM 584 O O . GLY A 1 68 ? -11.363 -3.852 -11.593 1.00 95.12 68 GLY A O 1
ATOM 585 N N . GLY A 1 69 ? -11.478 -3.952 -13.840 1.00 94.50 69 GLY A N 1
ATOM 586 C CA . GLY A 1 69 ? -11.848 -2.551 -14.048 1.00 94.50 69 GLY A CA 1
ATOM 587 C C . GLY A 1 69 ? -10.874 -1.566 -13.396 1.00 94.50 69 GLY A C 1
ATOM 588 O O . GLY A 1 69 ? -9.663 -1.767 -13.383 1.00 94.50 69 GLY A O 1
ATOM 589 N N . GLN A 1 70 ? -11.409 -0.491 -12.815 1.00 94.50 70 GLN A N 1
ATOM 590 C CA . GLN A 1 70 ? -10.588 0.561 -12.209 1.00 94.50 70 GLN A CA 1
ATOM 591 C C . GLN A 1 70 ? -9.754 0.066 -11.015 1.00 94.50 70 GLN A C 1
ATOM 593 O O . GLN A 1 70 ? -8.645 0.553 -10.805 1.00 94.50 70 GLN A O 1
ATOM 598 N N . LEU A 1 71 ? 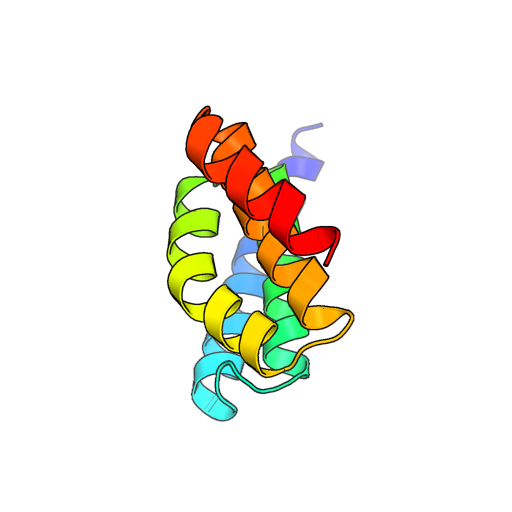-10.257 -0.910 -10.247 1.00 95.69 71 LEU A N 1
ATOM 599 C CA . LEU A 1 71 ? -9.523 -1.458 -9.103 1.00 95.69 71 LEU A CA 1
ATOM 600 C C . LEU A 1 71 ? -8.299 -2.258 -9.538 1.00 95.69 71 LEU A C 1
ATOM 602 O O . LEU A 1 71 ? -7.272 -2.172 -8.867 1.00 95.69 71 LEU A O 1
ATOM 606 N N . HIS A 1 72 ? -8.383 -2.984 -10.658 1.00 96.56 72 HIS A N 1
ATOM 607 C CA . HIS A 1 72 ? -7.224 -3.647 -11.262 1.00 96.56 72 HIS A CA 1
ATOM 608 C C . HIS A 1 72 ? -6.127 -2.630 -11.539 1.00 96.56 72 HIS A C 1
ATOM 610 O O . HIS A 1 72 ? -5.032 -2.756 -10.990 1.00 96.56 72 HIS A O 1
ATOM 616 N N . VAL A 1 73 ? -6.438 -1.599 -12.331 1.00 97.25 73 VAL A N 1
ATOM 617 C CA . VAL A 1 73 ? -5.470 -0.562 -12.712 1.00 97.25 73 VAL A CA 1
ATOM 618 C C . VAL A 1 73 ? -4.880 0.100 -11.469 1.00 97.25 73 VAL A C 1
ATOM 620 O O . VAL A 1 73 ? -3.663 0.194 -11.347 1.00 97.25 73 VAL A O 1
ATOM 623 N N . GLN A 1 74 ? -5.713 0.477 -10.496 1.00 97.12 74 GLN A N 1
ATOM 624 C CA . GLN A 1 74 ? -5.258 1.127 -9.266 1.00 97.12 74 GLN A CA 1
ATOM 625 C C . GLN A 1 74 ? -4.282 0.257 -8.454 1.00 97.12 74 GLN A C 1
ATOM 627 O O . GLN A 1 74 ? -3.253 0.752 -7.992 1.00 97.12 74 GLN A O 1
ATOM 632 N N . GLY A 1 75 ? -4.576 -1.037 -8.285 1.00 98.12 75 GLY A N 1
ATOM 633 C CA . GLY A 1 75 ? -3.699 -1.962 -7.562 1.00 98.12 75 GLY A CA 1
ATOM 634 C C . GLY A 1 75 ? -2.364 -2.179 -8.277 1.00 98.12 75 GLY A C 1
ATOM 635 O O . GLY A 1 75 ? -1.301 -2.080 -7.660 1.00 98.12 75 GLY A O 1
ATOM 636 N N . VAL A 1 76 ? -2.405 -2.418 -9.591 1.00 98.44 76 VAL A N 1
ATOM 637 C CA . VAL A 1 76 ? -1.201 -2.610 -10.416 1.00 98.44 76 VAL A CA 1
ATOM 638 C C . VAL A 1 76 ? -0.344 -1.346 -10.433 1.00 98.44 76 VAL A C 1
ATOM 640 O O . VAL A 1 76 ? 0.870 -1.429 -10.236 1.00 98.44 76 VAL A O 1
ATOM 643 N N . GLN A 1 77 ? -0.964 -0.171 -10.570 1.00 98.12 77 GLN A N 1
ATOM 644 C CA . GLN A 1 77 ? -0.278 1.117 -10.521 1.00 98.12 77 GLN A CA 1
ATOM 645 C C . GLN A 1 77 ? 0.440 1.326 -9.186 1.00 98.12 77 GLN A C 1
ATOM 647 O O . GLN A 1 77 ? 1.598 1.748 -9.175 1.00 98.12 77 GLN A O 1
ATOM 652 N N . ALA A 1 78 ? -0.221 1.022 -8.064 1.00 98.50 78 ALA A N 1
ATOM 653 C CA . ALA A 1 78 ? 0.361 1.165 -6.732 1.00 98.50 78 ALA A CA 1
ATOM 654 C C . ALA A 1 78 ? 1.632 0.308 -6.569 1.00 98.50 78 ALA A C 1
ATOM 656 O O . ALA A 1 78 ? 2.651 0.789 -6.056 1.00 98.50 78 ALA A O 1
ATOM 657 N N . LEU A 1 79 ? 1.619 -0.930 -7.073 1.00 98.75 79 LEU A N 1
ATOM 658 C CA . LEU A 1 79 ? 2.789 -1.812 -7.060 1.00 98.75 79 LEU A CA 1
ATOM 659 C C . LEU A 1 79 ? 3.881 -1.353 -8.022 1.00 98.75 79 LEU A C 1
ATOM 661 O O . LEU A 1 79 ? 5.037 -1.256 -7.610 1.00 98.75 79 LEU A O 1
ATOM 665 N N . ALA A 1 80 ? 3.531 -0.997 -9.258 1.00 98.50 80 ALA A N 1
ATOM 666 C CA . ALA A 1 80 ? 4.480 -0.462 -10.231 1.00 98.50 80 ALA A CA 1
ATOM 667 C C . ALA A 1 80 ? 5.211 0.767 -9.674 1.00 98.50 80 ALA A C 1
ATOM 669 O O . ALA A 1 80 ? 6.440 0.850 -9.720 1.00 98.50 80 ALA A O 1
ATOM 670 N N . PHE A 1 81 ? 4.465 1.694 -9.071 1.00 98.12 81 PHE A N 1
ATOM 671 C CA . PHE A 1 81 ? 5.014 2.900 -8.467 1.00 98.12 81 PHE A CA 1
ATOM 672 C C . PHE A 1 81 ? 5.913 2.600 -7.262 1.00 98.12 81 PHE A C 1
ATOM 674 O O . PHE A 1 81 ? 7.006 3.159 -7.159 1.00 98.12 81 PHE A O 1
ATOM 681 N N . THR A 1 82 ? 5.503 1.683 -6.381 1.00 98.69 82 THR A N 1
ATOM 682 C CA . THR A 1 82 ? 6.315 1.249 -5.230 1.00 98.69 82 THR A CA 1
ATOM 683 C C . THR A 1 82 ? 7.645 0.652 -5.684 1.00 98.69 82 THR A C 1
ATOM 685 O O . THR A 1 82 ? 8.705 1.072 -5.218 1.00 98.69 82 THR A O 1
ATOM 688 N N . LEU A 1 83 ? 7.611 -0.268 -6.652 1.00 98.62 83 LEU A N 1
ATOM 689 C CA . LEU A 1 83 ? 8.804 -0.892 -7.224 1.00 98.62 83 LEU A CA 1
ATOM 690 C C . LEU A 1 83 ? 9.709 0.134 -7.905 1.00 98.62 83 LEU A C 1
ATOM 692 O O . LEU A 1 83 ? 10.928 0.100 -7.735 1.00 98.62 83 LEU A O 1
ATOM 696 N N . TRP A 1 84 ? 9.122 1.087 -8.629 1.00 98.31 84 TRP A N 1
ATOM 697 C CA . TRP A 1 84 ? 9.868 2.179 -9.242 1.00 98.31 84 TRP A CA 1
ATOM 698 C C . TRP A 1 84 ? 10.611 3.014 -8.195 1.00 98.31 84 TRP A C 1
ATOM 700 O O . TRP A 1 84 ? 11.799 3.290 -8.352 1.00 98.31 84 TRP A O 1
ATOM 710 N N . LYS A 1 85 ? 9.945 3.380 -7.092 1.00 97.69 85 LYS A N 1
ATOM 711 C CA . LYS A 1 85 ? 10.561 4.121 -5.977 1.00 97.69 85 LYS A CA 1
ATOM 712 C C . LYS A 1 85 ? 11.629 3.312 -5.233 1.00 97.69 85 LYS A C 1
ATOM 714 O O . LYS A 1 85 ? 12.541 3.905 -4.663 1.00 97.69 85 LYS A O 1
ATOM 719 N N . GLN A 1 86 ? 11.556 1.982 -5.282 1.00 98.25 86 GLN A N 1
ATOM 720 C CA . GLN A 1 86 ? 12.591 1.061 -4.797 1.00 98.25 86 GLN A CA 1
ATOM 721 C C . GLN A 1 86 ? 13.716 0.801 -5.819 1.00 98.25 86 GLN A C 1
ATOM 723 O O . GLN A 1 86 ? 14.581 -0.037 -5.575 1.00 98.25 86 GLN A O 1
ATOM 728 N N . SER A 1 87 ? 13.724 1.480 -6.970 1.00 98.31 87 SE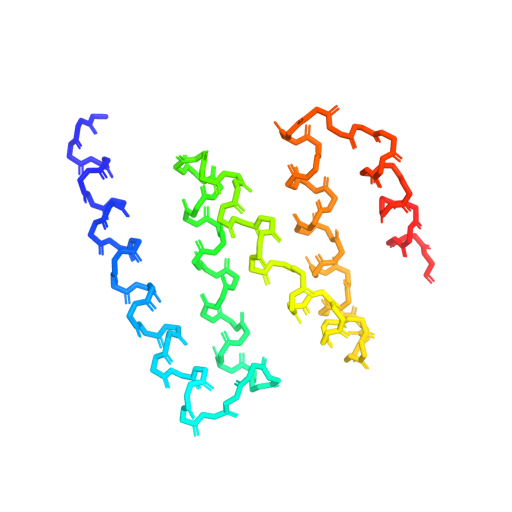R A N 1
ATOM 729 C CA . SER A 1 87 ? 14.671 1.245 -8.073 1.00 98.31 87 SER A CA 1
ATOM 730 C C . SER A 1 87 ? 14.597 -0.153 -8.711 1.00 98.31 87 SER A C 1
ATOM 732 O O . SER A 1 87 ? 15.495 -0.561 -9.450 1.00 98.31 87 SER A O 1
ATOM 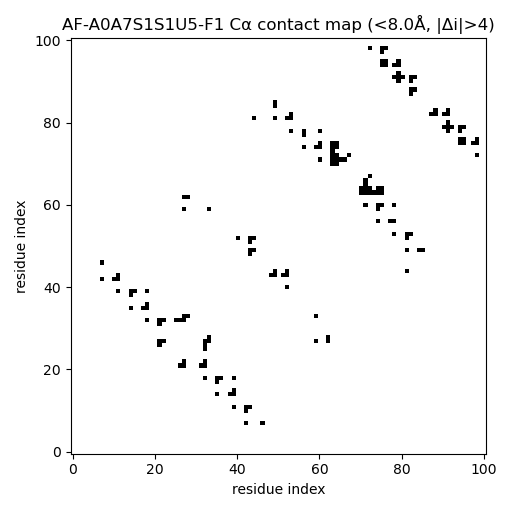734 N N . ARG A 1 88 ? 13.500 -0.889 -8.501 1.00 98.38 88 ARG A N 1
ATOM 735 C CA . ARG A 1 88 ? 13.207 -2.191 -9.129 1.00 98.38 88 ARG A CA 1
ATOM 736 C C . ARG A 1 88 ? 12.565 -1.993 -10.507 1.00 98.38 88 ARG A C 1
ATOM 738 O O . ARG A 1 88 ? 11.478 -2.485 -10.803 1.00 98.38 88 ARG A O 1
ATOM 745 N N . PHE A 1 89 ? 13.240 -1.236 -11.372 1.00 98.12 89 PHE A N 1
ATOM 746 C CA . PHE A 1 89 ? 12.660 -0.712 -12.617 1.00 98.12 89 PHE A CA 1
ATOM 747 C C . PHE A 1 89 ? 12.194 -1.794 -13.594 1.00 98.12 89 PHE A C 1
ATOM 749 O O . PHE A 1 89 ? 11.171 -1.625 -14.251 1.00 98.12 89 PHE A O 1
ATOM 756 N N . ARG A 1 90 ? 12.922 -2.916 -13.686 1.00 98.25 90 ARG A N 1
ATOM 757 C CA . ARG A 1 90 ? 12.551 -4.021 -14.587 1.00 98.25 90 ARG A CA 1
ATOM 758 C C . ARG A 1 90 ? 11.191 -4.611 -14.226 1.00 98.25 90 ARG A C 1
ATOM 760 O O . ARG A 1 90 ? 10.393 -4.866 -15.118 1.00 98.25 90 ARG A O 1
ATOM 767 N N . GLU A 1 91 ? 10.931 -4.785 -12.936 1.00 98.19 91 GLU A N 1
ATOM 768 C CA . GLU A 1 91 ? 9.665 -5.323 -12.436 1.00 98.19 91 GLU A CA 1
ATOM 769 C C . GLU A 1 91 ? 8.540 -4.289 -12.576 1.00 98.19 91 GLU A C 1
ATOM 771 O O . GLU A 1 91 ? 7.452 -4.621 -13.038 1.00 98.19 91 GLU A O 1
ATOM 776 N N . ALA A 1 92 ? 8.824 -3.015 -12.285 1.00 98.31 92 ALA A N 1
ATOM 777 C CA . ALA A 1 92 ? 7.860 -1.929 -12.454 1.00 98.31 92 ALA A CA 1
ATOM 778 C C . ALA A 1 92 ? 7.374 -1.783 -13.910 1.00 98.31 92 ALA A C 1
ATOM 780 O O . ALA A 1 92 ? 6.182 -1.617 -14.145 1.00 98.31 92 ALA A O 1
ATOM 781 N N . VAL A 1 93 ? 8.274 -1.880 -14.898 1.00 97.38 93 VAL A N 1
ATOM 782 C CA . VAL A 1 93 ? 7.926 -1.751 -16.329 1.00 97.38 93 VAL A CA 1
ATOM 783 C C . VAL A 1 93 ? 6.964 -2.839 -16.800 1.00 97.38 93 VAL A C 1
ATOM 785 O O . VAL A 1 93 ? 6.102 -2.554 -17.628 1.00 97.38 93 VAL A O 1
ATOM 788 N N . VAL A 1 94 ? 7.078 -4.066 -16.282 1.00 97.69 94 VAL A N 1
ATOM 789 C CA . VAL A 1 94 ? 6.131 -5.144 -16.612 1.00 97.69 94 VAL A CA 1
ATOM 790 C C . VAL A 1 94 ? 4.720 -4.762 -16.167 1.00 97.69 94 VAL A C 1
ATOM 792 O O . VAL A 1 94 ? 3.780 -4.884 -16.944 1.00 97.69 94 VAL A O 1
ATOM 795 N N . LEU A 1 95 ? 4.588 -4.216 -14.958 1.00 97.94 95 LEU A N 1
ATOM 796 C CA . LEU A 1 95 ? 3.302 -3.779 -14.414 1.00 97.94 95 LEU A CA 1
ATOM 797 C C . LEU A 1 95 ? 2.755 -2.530 -15.115 1.00 97.94 95 LEU A C 1
ATOM 799 O O . LEU A 1 95 ? 1.549 -2.412 -15.286 1.00 97.94 95 LEU A O 1
ATOM 803 N N . PHE A 1 96 ? 3.616 -1.607 -15.556 1.00 95.31 96 PHE A N 1
ATOM 804 C CA . PHE A 1 96 ? 3.163 -0.460 -16.349 1.00 95.31 96 PHE A CA 1
ATOM 805 C C . PHE A 1 96 ? 2.498 -0.886 -17.661 1.00 95.31 96 PHE A C 1
ATOM 807 O O . PHE A 1 96 ? 1.504 -0.280 -18.042 1.00 95.31 96 PHE A O 1
ATOM 814 N N . ARG A 1 97 ? 2.998 -1.946 -18.307 1.00 95.19 97 ARG A N 1
ATOM 815 C CA . ARG A 1 97 ? 2.394 -2.504 -19.528 1.00 95.19 97 ARG A CA 1
ATOM 816 C C . ARG A 1 97 ? 1.078 -3.224 -19.260 1.00 95.19 97 ARG A C 1
ATOM 818 O O . ARG A 1 97 ? 0.164 -3.093 -20.056 1.00 95.19 97 ARG A O 1
ATOM 825 N N . GLU A 1 98 ? 0.966 -3.923 -18.130 1.00 95.00 98 GLU A N 1
ATOM 826 C CA . GLU A 1 98 ? -0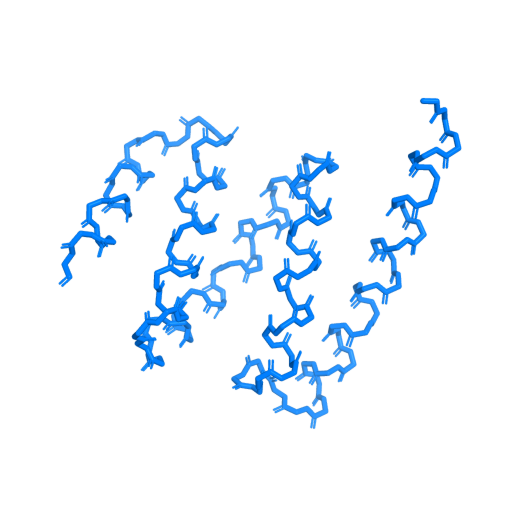.282 -4.593 -17.725 1.00 95.00 98 GLU A CA 1
ATOM 827 C C . GLU A 1 98 ? -1.469 -3.616 -17.627 1.00 95.00 98 GLU A C 1
ATOM 829 O O . GLU A 1 98 ? -2.608 -4.020 -17.802 1.00 95.00 98 GLU A O 1
ATOM 834 N N . MET A 1 99 ? -1.226 -2.329 -17.362 1.00 92.06 99 MET A N 1
ATOM 835 C CA . MET A 1 99 ? -2.292 -1.321 -17.287 1.00 92.06 99 MET A CA 1
ATOM 836 C C . MET A 1 99 ? -2.787 -0.811 -18.648 1.00 92.06 99 MET A C 1
ATOM 838 O O . MET A 1 99 ? -3.763 -0.062 -18.678 1.00 92.06 99 MET A O 1
ATOM 842 N N . GLU A 1 100 ? -2.101 -1.138 -19.747 1.00 84.44 100 GLU A N 1
ATOM 843 C CA . GLU A 1 100 ? -2.501 -0.746 -21.109 1.00 84.44 100 GLU A CA 1
ATOM 844 C C . GLU A 1 100 ? -3.453 -1.762 -21.767 1.00 84.44 100 GLU A C 1
ATOM 846 O O . GLU A 1 100 ? -4.014 -1.464 -22.824 1.00 84.44 100 GLU A O 1
ATOM 851 N N . GLU A 1 101 ? -3.619 -2.941 -21.158 1.00 62.44 101 GLU A N 1
ATOM 852 C CA . GLU A 1 101 ? -4.473 -4.050 -21.618 1.00 62.44 101 GLU A CA 1
ATOM 853 C C . GLU A 1 101 ? -5.911 -3.943 -21.082 1.00 62.44 101 GLU A C 1
ATOM 855 O O . GLU A 1 101 ? -6.843 -4.234 -21.871 1.00 62.44 101 GLU A O 1
#